Protein AF-A0A954FAY4-F1 (afdb_monomer)

Secondary structure (DSSP, 8-state):
-HHHHHHHHHHHHHHHH---HHHHHHHHHHHHHHHHHHHHHHHHHTT---HHHHHHHHHHHHHHHHHHHHHHHHH-HHHHHHHHHHHHHHHHHHHHT-

Radius of gyration: 17.06 Å; Cα contacts (8 Å, |Δi|>4): 23; chains: 1; bounding box: 43×30×35 Å

Foldseek 3Di:
DVPPVLVVQLVVCCVPVVDDSVVSNVVSVVVVVVVVVVVCVVCVVVVVDPPVVVVVVVCVVVVCVVVVVVCDVVVDDVVVVVVVVVVVVVVVVVVVVD

Sequence (98 aa):
IQAGIGFILIAIIHNVMNIDLLRTNMHKVFIVAVYTVAAIGIFAWQGQIWWGTGLILMIGMSVGGWIGSNLAVKKGDAFIRTVLYIALVCMSIKLLFM

Solvent-accessible surface area (backbone atoms only — not comparable to full-atom values): 5540 Å² total; per-residue (Å²): 125,74,78,57,57,60,54,53,49,39,53,51,46,32,70,75,65,75,46,57,70,68,61,33,48,53,51,48,52,51,55,51,52,55,51,48,55,53,46,52,56,54,37,51,74,70,66,75,59,58,62,72,63,52,50,54,51,51,49,52,52,50,51,52,51,49,54,52,51,52,49,41,65,73,62,33,68,70,50,48,53,53,52,50,52,54,51,50,52,53,50,52,53,51,60,76,78,102

pLDDT: mean 81.13, std 9.54, range [41.59, 94.5]

Structure (mmCIF, N/CA/C/O backbone):
data_AF-A0A954FAY4-F1
#
_entry.id   AF-A0A954FAY4-F1
#
loop_
_atom_site.group_PDB
_atom_site.id
_atom_site.type_symbol
_atom_site.label_atom_id
_atom_site.label_alt_id
_atom_site.label_comp_id
_atom_site.label_asym_id
_atom_site.label_entity_id
_atom_site.label_seq_id
_atom_site.pdbx_PDB_ins_code
_atom_site.Cartn_x
_atom_site.Cartn_y
_atom_site.Cartn_z
_atom_site.occupancy
_atom_site.B_iso_or_equiv
_atom_site.auth_seq_id
_atom_site.auth_comp_id
_atom_site.auth_asym_id
_atom_site.auth_atom_id
_atom_site.pdbx_PDB_model_num
ATOM 1 N N . ILE A 1 1 ? 0.147 -12.825 10.644 1.00 41.59 1 ILE A N 1
ATOM 2 C CA . ILE A 1 1 ? -0.622 -13.833 9.861 1.00 41.59 1 ILE A CA 1
ATOM 3 C C . ILE A 1 1 ? -0.846 -13.422 8.386 1.00 41.59 1 ILE A C 1
ATOM 5 O O . ILE A 1 1 ? -0.997 -14.292 7.542 1.00 41.59 1 ILE A O 1
ATOM 9 N N . GLN A 1 2 ? -0.745 -12.136 8.010 1.00 49.06 2 GLN A N 1
ATOM 10 C CA . GLN A 1 2 ? -0.931 -11.656 6.622 1.00 49.06 2 GLN A CA 1
ATOM 11 C C . GLN A 1 2 ? 0.163 -12.082 5.609 1.00 49.06 2 GLN A C 1
ATOM 13 O O . GLN A 1 2 ? -0.100 -12.135 4.409 1.00 49.06 2 GLN A O 1
ATOM 18 N N . ALA A 1 3 ? 1.375 -12.423 6.068 1.00 56.81 3 ALA A N 1
ATOM 19 C CA . ALA A 1 3 ? 2.513 -12.721 5.190 1.00 56.81 3 ALA A CA 1
ATOM 20 C C . ALA A 1 3 ? 2.373 -14.027 4.375 1.00 56.81 3 ALA A C 1
ATOM 22 O O . ALA A 1 3 ? 2.925 -14.097 3.286 1.00 56.81 3 ALA A O 1
ATOM 23 N N . GLY A 1 4 ? 1.614 -15.030 4.839 1.00 60.94 4 GLY A N 1
ATOM 24 C CA . GLY A 1 4 ? 1.472 -16.323 4.141 1.00 60.94 4 GLY A CA 1
ATOM 25 C C . GLY A 1 4 ? 0.374 -16.352 3.071 1.00 60.94 4 GLY A C 1
ATOM 26 O O . GLY A 1 4 ? 0.570 -16.894 1.985 1.00 60.94 4 GLY A O 1
ATOM 27 N N . ILE A 1 5 ? -0.760 -15.697 3.340 1.00 73.62 5 ILE A N 1
ATOM 28 C CA . ILE A 1 5 ? -1.943 -15.706 2.458 1.00 73.62 5 ILE A CA 1
ATOM 29 C C . ILE A 1 5 ? -1.594 -15.133 1.084 1.00 73.62 5 ILE A C 1
ATOM 31 O O . ILE A 1 5 ? -2.043 -15.635 0.059 1.00 73.62 5 ILE A O 1
ATOM 35 N N . GLY A 1 6 ? -0.741 -14.107 1.054 1.00 69.94 6 GLY A N 1
ATOM 36 C CA . GLY A 1 6 ? -0.357 -13.458 -0.187 1.00 69.94 6 GLY A CA 1
ATOM 37 C C . GLY A 1 6 ? 0.441 -14.345 -1.142 1.00 69.94 6 GLY A C 1
ATOM 38 O O . GLY A 1 6 ? 0.241 -14.230 -2.347 1.00 69.94 6 GLY A O 1
ATOM 39 N N . PHE A 1 7 ? 1.315 -15.214 -0.629 1.00 70.69 7 PHE A N 1
ATOM 40 C CA . PHE A 1 7 ? 2.070 -16.165 -1.452 1.00 70.69 7 PHE A CA 1
ATOM 41 C C . PHE A 1 7 ? 1.198 -17.334 -1.901 1.00 70.69 7 PHE A C 1
ATOM 43 O O . PHE A 1 7 ? 1.290 -17.741 -3.054 1.00 70.69 7 PHE A O 1
ATOM 50 N N . ILE A 1 8 ? 0.301 -17.812 -1.033 1.00 76.62 8 ILE A N 1
ATOM 51 C CA . ILE A 1 8 ? -0.669 -18.861 -1.375 1.00 76.62 8 ILE A CA 1
ATOM 52 C C . ILE A 1 8 ? -1.590 -18.384 -2.503 1.00 76.62 8 ILE A C 1
ATOM 54 O O . ILE A 1 8 ? -1.781 -19.102 -3.480 1.00 76.62 8 ILE A O 1
ATOM 58 N N . LEU A 1 9 ? -2.099 -17.149 -2.422 1.00 74.00 9 LEU A N 1
ATOM 59 C CA . LEU A 1 9 ? -2.935 -16.579 -3.480 1.00 74.00 9 LEU A CA 1
ATOM 60 C C . LEU A 1 9 ? -2.189 -16.507 -4.815 1.00 74.00 9 LEU A C 1
ATOM 62 O O . LEU A 1 9 ? -2.754 -16.850 -5.847 1.00 74.00 9 LEU A O 1
ATOM 66 N N . ILE A 1 10 ? -0.923 -16.075 -4.794 1.00 75.38 10 ILE A N 1
ATOM 67 C CA . ILE A 1 10 ? -0.086 -16.010 -5.997 1.00 75.38 10 ILE A CA 1
ATOM 68 C C . ILE A 1 10 ? 0.135 -17.414 -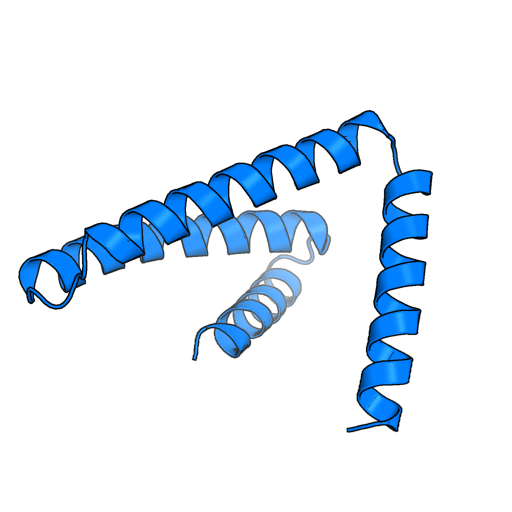6.564 1.00 75.38 10 ILE A C 1
ATOM 70 O O . ILE A 1 10 ? -0.031 -17.599 -7.763 1.00 75.38 10 ILE A O 1
ATOM 74 N N . ALA A 1 11 ? 0.458 -18.399 -5.721 1.00 71.44 11 ALA A N 1
ATOM 75 C CA . ALA A 1 11 ? 0.672 -19.777 -6.149 1.00 71.44 11 ALA A CA 1
ATOM 76 C C . ALA A 1 11 ? -0.582 -20.365 -6.811 1.00 71.44 11 ALA A C 1
ATOM 78 O O . ALA A 1 11 ? -0.482 -20.951 -7.883 1.00 71.44 11 ALA A O 1
ATOM 79 N N . ILE A 1 12 ? -1.764 -20.150 -6.227 1.00 74.94 12 ILE A N 1
ATOM 80 C CA . ILE A 1 12 ? -3.033 -20.644 -6.776 1.00 74.94 12 ILE A CA 1
ATOM 81 C C . ILE A 1 12 ? -3.376 -19.929 -8.088 1.00 74.94 12 ILE A C 1
ATOM 83 O O . ILE A 1 12 ? -3.638 -20.581 -9.091 1.00 74.94 12 ILE A O 1
ATOM 87 N N . ILE A 1 13 ? -3.346 -18.594 -8.110 1.00 71.88 13 ILE A N 1
ATOM 88 C CA . ILE A 1 13 ? -3.718 -17.796 -9.289 1.00 71.88 13 ILE A CA 1
ATOM 89 C C . ILE A 1 13 ? -2.760 -18.058 -10.459 1.00 71.88 13 ILE A C 1
ATOM 91 O O . ILE A 1 13 ? -3.212 -18.230 -11.589 1.00 71.88 13 ILE A O 1
ATOM 95 N N . HIS A 1 14 ? -1.454 -18.135 -10.193 1.00 69.56 14 HIS A N 1
ATOM 96 C CA . HIS A 1 14 ? -0.454 -18.417 -11.220 1.00 69.56 14 HIS A CA 1
ATOM 97 C C . HIS A 1 14 ? -0.600 -19.836 -11.783 1.00 69.56 14 HIS A C 1
ATOM 99 O O . HIS A 1 14 ? -0.544 -20.017 -12.997 1.00 69.56 14 HIS A O 1
ATOM 105 N N . ASN A 1 15 ? -0.845 -20.831 -10.924 1.00 67.31 15 ASN A N 1
ATOM 106 C CA . ASN A 1 15 ? -0.990 -22.221 -11.352 1.00 67.31 15 ASN A CA 1
ATOM 107 C C . ASN A 1 15 ? -2.306 -22.460 -12.119 1.00 67.31 15 ASN A C 1
ATOM 109 O O . ASN A 1 15 ? -2.310 -23.167 -13.119 1.00 67.31 15 ASN A O 1
ATOM 113 N N . VAL A 1 16 ? -3.403 -21.812 -11.706 1.00 64.38 16 VAL A N 1
ATOM 114 C CA . VAL A 1 16 ? -4.732 -21.985 -12.319 1.00 64.38 16 VAL A CA 1
ATOM 115 C C . VAL A 1 16 ? -4.890 -21.200 -13.623 1.00 64.38 16 VAL A C 1
ATOM 117 O O . VAL A 1 16 ? -5.481 -21.712 -14.567 1.00 64.38 16 VAL A O 1
ATOM 120 N N . MET A 1 17 ? -4.389 -19.962 -13.699 1.00 63.22 17 MET A N 1
ATOM 121 C CA . MET A 1 17 ? -4.628 -19.093 -14.861 1.00 63.22 17 MET A CA 1
ATOM 122 C C . MET A 1 17 ? -3.432 -18.960 -15.816 1.00 63.22 17 MET A C 1
ATOM 124 O O . MET A 1 17 ? -3.582 -18.310 -16.846 1.00 63.22 17 MET A O 1
ATOM 128 N N . ASN A 1 18 ? -2.267 -19.549 -15.504 1.00 66.81 18 ASN A N 1
ATOM 129 C CA . ASN A 1 18 ? -1.048 -19.517 -16.338 1.00 66.81 18 ASN A CA 1
ATOM 130 C C . ASN A 1 18 ? -0.668 -18.103 -16.841 1.00 66.81 18 ASN A C 1
ATOM 132 O O . ASN A 1 18 ? -0.106 -17.912 -17.915 1.00 66.81 18 ASN A O 1
ATOM 136 N N . ILE A 1 19 ? -1.032 -17.086 -16.062 1.00 69.12 19 ILE A N 1
ATOM 137 C CA . ILE A 1 19 ? -0.820 -15.670 -16.362 1.00 69.12 19 ILE A CA 1
ATOM 138 C C . ILE A 1 19 ? 0.454 -15.184 -15.684 1.00 69.12 19 ILE A C 1
ATOM 140 O O . ILE A 1 19 ? 0.807 -15.630 -14.584 1.00 69.12 19 ILE A O 1
ATOM 144 N N . ASP A 1 20 ? 1.101 -14.211 -16.328 1.00 73.38 20 ASP A N 1
ATOM 145 C CA . ASP A 1 20 ? 2.299 -13.551 -15.817 1.00 73.38 20 ASP A CA 1
ATOM 146 C C . ASP A 1 20 ? 2.157 -13.146 -14.344 1.00 73.38 20 ASP A C 1
ATOM 148 O O . ASP A 1 20 ? 1.095 -12.697 -13.886 1.00 73.38 20 ASP A O 1
ATOM 152 N N . LEU A 1 21 ? 3.267 -13.242 -13.604 1.00 67.56 21 LEU A N 1
ATOM 153 C CA . LEU A 1 21 ? 3.347 -12.874 -12.184 1.00 67.56 21 LEU A CA 1
ATOM 154 C C . LEU A 1 21 ? 2.812 -11.460 -11.921 1.00 67.56 21 LEU A C 1
ATOM 156 O O . LEU A 1 21 ? 2.228 -11.207 -10.868 1.00 67.56 21 LEU A O 1
ATOM 160 N N . LEU A 1 22 ? 2.967 -10.552 -12.888 1.00 67.69 22 LEU A N 1
ATOM 161 C CA . LEU A 1 22 ? 2.465 -9.186 -12.797 1.00 67.69 22 LEU A CA 1
ATOM 162 C C . LEU A 1 22 ? 0.929 -9.144 -12.718 1.00 67.69 22 LEU A C 1
ATOM 164 O O . LEU A 1 22 ? 0.378 -8.536 -11.800 1.00 67.69 22 LEU A O 1
ATOM 168 N N . ARG A 1 23 ? 0.233 -9.844 -13.628 1.00 73.19 23 ARG A N 1
ATOM 169 C CA . ARG A 1 23 ? -1.241 -9.927 -13.650 1.00 73.19 23 ARG A CA 1
ATOM 170 C C . ARG A 1 23 ? -1.774 -10.639 -12.411 1.00 73.19 23 ARG A C 1
ATOM 172 O O . ARG A 1 23 ? -2.731 -10.173 -11.794 1.00 73.19 23 ARG A O 1
ATOM 179 N N . THR A 1 24 ? -1.098 -11.708 -11.998 1.00 78.31 24 THR A N 1
ATOM 180 C CA . THR A 1 24 ? -1.405 -12.436 -10.762 1.00 78.31 24 THR A CA 1
ATOM 181 C C . THR A 1 24 ? -1.306 -11.531 -9.530 1.00 78.31 24 THR A C 1
ATOM 183 O O . THR A 1 24 ? -2.214 -11.500 -8.696 1.00 78.31 24 THR A O 1
ATOM 186 N N . ASN A 1 25 ? -0.233 -10.743 -9.426 1.00 79.62 25 ASN A N 1
ATOM 187 C CA . ASN A 1 25 ? -0.037 -9.819 -8.313 1.00 79.62 25 ASN A CA 1
ATOM 188 C C . ASN A 1 25 ? -1.106 -8.714 -8.290 1.00 79.62 25 ASN A C 1
ATOM 190 O O . ASN A 1 25 ? -1.620 -8.386 -7.221 1.00 79.62 25 ASN A O 1
ATOM 194 N N . MET A 1 26 ? -1.509 -8.192 -9.454 1.00 79.00 26 MET A N 1
ATOM 195 C CA . MET A 1 26 ? -2.614 -7.230 -9.544 1.00 79.00 26 MET A CA 1
ATOM 196 C C . MET A 1 26 ? -3.925 -7.809 -8.994 1.00 79.00 26 MET A C 1
ATOM 198 O O . MET A 1 26 ? -4.592 -7.161 -8.188 1.00 79.00 26 MET A O 1
ATOM 202 N N . HIS A 1 27 ? -4.286 -9.037 -9.383 1.00 80.19 27 HIS A N 1
ATOM 203 C CA . HIS A 1 27 ? -5.509 -9.694 -8.900 1.00 80.19 27 HIS A CA 1
ATOM 204 C C . HIS A 1 27 ? -5.448 -9.985 -7.402 1.00 80.19 27 HIS A C 1
ATOM 206 O O . HIS A 1 27 ? -6.416 -9.749 -6.681 1.00 80.19 27 HIS A O 1
ATOM 212 N N . LYS A 1 28 ? -4.288 -10.420 -6.905 1.00 82.31 28 LYS A N 1
ATOM 213 C CA . LYS A 1 28 ? -4.060 -10.591 -5.471 1.00 82.31 28 LYS A CA 1
ATOM 214 C C . LYS A 1 28 ? -4.294 -9.288 -4.708 1.00 82.31 28 LYS A C 1
ATOM 216 O O . LYS A 1 28 ? -5.027 -9.302 -3.726 1.00 82.31 28 LYS A O 1
ATOM 221 N N . VAL A 1 29 ? -3.697 -8.174 -5.135 1.00 82.31 29 VAL A N 1
ATOM 222 C CA . VAL A 1 29 ? -3.887 -6.871 -4.470 1.00 82.31 29 VAL A CA 1
ATOM 223 C C . VAL A 1 29 ? -5.361 -6.458 -4.477 1.00 82.31 29 VAL A C 1
ATOM 225 O O . VAL A 1 29 ? -5.852 -5.977 -3.459 1.00 82.31 29 VAL A O 1
ATOM 228 N N . PHE A 1 30 ? -6.083 -6.712 -5.570 1.00 85.00 30 PHE A N 1
ATOM 229 C CA . PHE A 1 30 ? -7.518 -6.443 -5.653 1.00 85.00 30 PHE A CA 1
ATOM 230 C C . PHE A 1 30 ? -8.329 -7.262 -4.637 1.00 85.00 30 PHE A C 1
ATOM 232 O O . PHE A 1 30 ? -9.097 -6.698 -3.861 1.00 85.00 30 PHE A O 1
ATOM 239 N N . ILE A 1 31 ? -8.104 -8.578 -4.571 1.00 85.56 31 ILE A N 1
ATOM 240 C CA . ILE A 1 31 ? -8.763 -9.462 -3.595 1.00 85.56 31 ILE A CA 1
ATOM 241 C C . ILE A 1 31 ? -8.439 -9.018 -2.163 1.00 85.56 31 ILE A C 1
ATOM 243 O O . ILE A 1 31 ? -9.323 -8.972 -1.306 1.00 85.56 31 ILE A O 1
ATOM 247 N N . VAL A 1 32 ? -7.179 -8.645 -1.914 1.00 85.75 32 VAL A N 1
ATOM 248 C CA . VAL A 1 32 ? -6.733 -8.135 -0.614 1.00 85.75 32 VAL A CA 1
ATOM 249 C C . VAL A 1 32 ? -7.473 -6.854 -0.234 1.00 85.75 32 VAL A C 1
ATOM 251 O O . VAL A 1 32 ? -7.942 -6.737 0.896 1.00 85.75 32 VAL A O 1
ATOM 254 N N . ALA A 1 33 ? -7.631 -5.917 -1.168 1.00 86.00 33 ALA A N 1
ATOM 255 C CA . ALA A 1 33 ? -8.354 -4.674 -0.926 1.00 86.00 33 ALA A CA 1
ATOM 256 C C . ALA A 1 33 ? -9.822 -4.931 -0.555 1.00 86.00 33 ALA A C 1
ATOM 258 O O . ALA A 1 33 ? -10.301 -4.395 0.444 1.00 86.00 33 ALA A O 1
ATOM 259 N N . VAL A 1 34 ? -10.509 -5.806 -1.297 1.00 87.94 34 VAL A N 1
ATOM 260 C CA . VAL A 1 34 ? -11.922 -6.134 -1.051 1.00 87.94 34 VAL A CA 1
ATOM 261 C C . VAL A 1 34 ? -12.120 -6.747 0.335 1.00 87.94 34 VAL A C 1
ATOM 263 O O . VAL A 1 34 ? -12.960 -6.266 1.099 1.00 87.94 34 VAL A O 1
ATOM 266 N N . TYR A 1 35 ? -11.333 -7.764 0.709 1.00 84.88 35 TYR A N 1
ATOM 267 C CA . TYR A 1 35 ? -11.503 -8.365 2.036 1.00 84.88 35 TYR A CA 1
ATOM 268 C C . TYR A 1 35 ? -11.088 -7.398 3.153 1.00 84.88 35 TYR A C 1
ATOM 270 O O . TYR A 1 35 ? -11.660 -7.456 4.237 1.00 84.88 35 TYR A O 1
ATOM 278 N N . THR A 1 36 ? -10.124 -6.500 2.916 1.00 85.44 36 THR A N 1
ATOM 279 C CA . THR A 1 36 ? -9.699 -5.514 3.923 1.00 85.44 36 THR A CA 1
ATOM 280 C C . THR A 1 36 ? -10.828 -4.532 4.240 1.00 85.44 36 THR A C 1
ATOM 282 O O . THR A 1 36 ? -11.043 -4.224 5.409 1.00 85.44 36 THR A O 1
ATOM 285 N N . VAL A 1 37 ? -11.607 -4.100 3.241 1.00 86.88 37 VAL A N 1
ATOM 286 C CA . VAL A 1 37 ? -12.806 -3.267 3.463 1.00 86.88 37 VAL A CA 1
ATOM 287 C C . VAL A 1 37 ? -13.835 -4.009 4.318 1.00 86.88 37 VAL A C 1
ATOM 289 O O . VAL A 1 37 ? -14.334 -3.459 5.300 1.00 86.88 37 VAL A O 1
ATOM 292 N N . ALA A 1 38 ? -14.104 -5.279 4.001 1.00 86.62 38 ALA A N 1
ATOM 293 C CA . ALA A 1 38 ? -15.002 -6.110 4.801 1.00 86.62 38 ALA A CA 1
ATOM 294 C C . ALA A 1 38 ? -14.484 -6.301 6.240 1.00 86.62 38 ALA A C 1
ATOM 296 O O . ALA A 1 38 ? -15.249 -6.188 7.197 1.00 86.62 38 ALA A O 1
ATOM 297 N N . ALA A 1 39 ? -13.177 -6.524 6.407 1.00 86.19 39 ALA A N 1
ATOM 298 C CA . ALA A 1 39 ? -12.540 -6.669 7.710 1.00 86.19 39 ALA A CA 1
ATOM 299 C C . ALA A 1 39 ? -12.686 -5.397 8.554 1.00 86.19 39 ALA A C 1
ATOM 301 O O . ALA A 1 39 ? -13.082 -5.491 9.712 1.00 86.19 39 ALA A O 1
ATOM 302 N N . ILE A 1 40 ? -12.436 -4.212 7.984 1.00 85.38 40 ILE A N 1
ATOM 303 C CA . ILE A 1 40 ? -12.626 -2.935 8.688 1.00 85.38 40 ILE A CA 1
ATOM 304 C C . ILE A 1 40 ? -14.077 -2.799 9.172 1.00 85.38 40 ILE A C 1
ATOM 306 O O . ILE A 1 40 ? -14.288 -2.417 10.318 1.00 85.38 40 ILE A O 1
ATOM 310 N N . GLY A 1 41 ? -15.071 -3.176 8.361 1.00 85.62 41 GLY A N 1
ATOM 311 C CA . GLY A 1 41 ? -16.479 -3.159 8.778 1.00 85.62 41 GLY A CA 1
ATOM 312 C C . GLY A 1 41 ? -16.772 -4.071 9.978 1.00 85.62 41 GLY A C 1
ATOM 313 O O . GLY A 1 41 ? -17.430 -3.656 10.931 1.00 85.62 41 GLY A O 1
ATOM 314 N N . ILE A 1 42 ? -16.231 -5.292 9.973 1.00 85.75 42 ILE A N 1
ATOM 315 C CA . ILE A 1 42 ? -16.420 -6.266 11.063 1.00 85.75 42 ILE A CA 1
ATOM 316 C C . ILE A 1 42 ? -15.694 -5.819 12.340 1.00 85.75 42 ILE A C 1
ATOM 318 O O . ILE A 1 42 ? -16.268 -5.846 13.430 1.00 85.75 42 ILE A O 1
ATOM 322 N N . PHE A 1 43 ? -14.440 -5.380 12.224 1.00 83.50 43 PHE A N 1
ATOM 323 C CA . PHE A 1 43 ? -13.659 -4.910 13.370 1.00 83.50 43 PHE A CA 1
ATOM 324 C C . PHE A 1 43 ? -14.220 -3.606 13.953 1.00 83.50 43 PHE A C 1
ATOM 326 O O . PHE A 1 43 ? -14.135 -3.405 15.167 1.00 83.50 43 PHE A O 1
ATOM 333 N N . ALA A 1 44 ? -14.831 -2.750 13.122 1.00 84.88 44 ALA A N 1
ATOM 334 C CA . ALA A 1 44 ? -15.526 -1.546 13.571 1.00 84.88 44 ALA A CA 1
ATOM 335 C C . ALA A 1 44 ? -16.726 -1.912 14.447 1.00 84.88 44 ALA A C 1
ATOM 337 O O . ALA A 1 44 ? -16.898 -1.324 15.512 1.00 84.88 44 ALA A O 1
ATOM 338 N N . TRP A 1 45 ? -17.500 -2.928 14.044 1.00 84.75 45 TRP A N 1
ATOM 339 C CA . TRP A 1 45 ? -18.625 -3.438 14.831 1.00 84.75 45 TRP A CA 1
ATOM 340 C C . TRP A 1 45 ? -18.175 -4.005 16.184 1.00 84.75 45 TRP A C 1
ATOM 342 O O . TRP A 1 45 ? -18.827 -3.775 17.198 1.00 84.75 45 TRP A O 1
ATOM 352 N N . GLN A 1 46 ? -17.043 -4.712 16.234 1.00 83.31 46 GLN A N 1
ATOM 353 C CA . GLN A 1 46 ? -16.505 -5.262 17.488 1.00 83.31 46 GLN A CA 1
ATOM 354 C C . GLN A 1 46 ? -15.849 -4.217 18.411 1.00 83.31 46 GLN A C 1
ATOM 356 O O . GLN A 1 46 ? -15.412 -4.571 19.505 1.00 83.31 46 GLN A O 1
ATOM 361 N N . GLY A 1 47 ? -15.730 -2.949 17.997 1.00 78.88 47 GLY A N 1
ATOM 362 C CA . GLY A 1 47 ? -15.090 -1.899 18.800 1.00 78.88 47 GLY A CA 1
ATOM 363 C C . GLY A 1 47 ? -13.580 -2.091 19.009 1.00 78.88 47 GLY A C 1
ATOM 364 O O . GLY A 1 47 ? -12.982 -1.436 19.856 1.00 78.88 47 GLY A O 1
ATOM 365 N N . GLN A 1 48 ? -12.942 -2.978 18.240 1.00 75.75 48 GLN A N 1
ATOM 366 C CA . GLN A 1 48 ? -11.512 -3.308 18.342 1.00 75.75 48 GLN A CA 1
ATOM 367 C C . GLN A 1 48 ? -10.624 -2.362 17.503 1.00 75.75 48 GLN A C 1
ATOM 369 O O . GLN A 1 48 ? -9.407 -2.540 17.438 1.00 75.75 48 GLN A O 1
ATOM 374 N N . ILE A 1 49 ? -11.212 -1.360 16.835 1.00 79.69 49 ILE A N 1
ATOM 375 C CA . ILE A 1 49 ? -10.483 -0.422 15.972 1.00 79.69 49 ILE A CA 1
ATOM 376 C C . ILE A 1 49 ? -10.031 0.802 16.761 1.00 79.69 49 ILE A C 1
ATOM 378 O O . ILE A 1 49 ? -10.825 1.648 17.169 1.00 79.69 49 ILE A O 1
ATOM 382 N N . TRP A 1 50 ? -8.714 0.947 16.867 1.00 83.62 50 TRP A N 1
ATOM 383 C CA . TRP A 1 50 ? -8.078 2.192 17.275 1.00 83.62 50 TRP A CA 1
ATOM 384 C C . TRP A 1 50 ? -8.032 3.144 16.077 1.00 83.62 50 TRP A C 1
ATOM 386 O O . TRP A 1 50 ? -7.079 3.154 15.300 1.00 83.62 50 TRP A O 1
ATOM 396 N N . TRP A 1 51 ?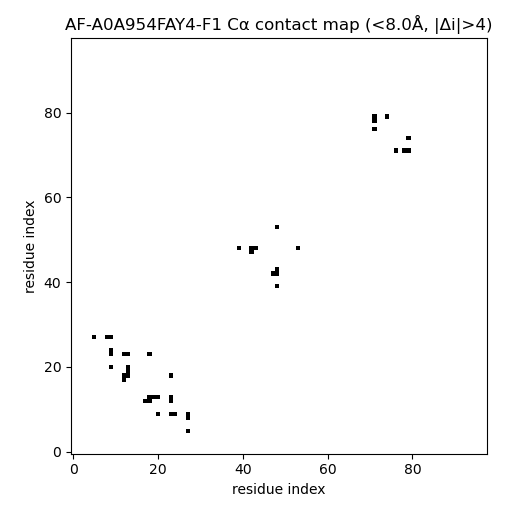 -9.092 3.933 15.902 1.00 80.50 51 TRP A N 1
ATOM 397 C CA . TRP A 1 51 ? -9.294 4.781 14.721 1.00 80.50 51 TRP A CA 1
ATOM 398 C C . TRP A 1 51 ? -8.143 5.756 14.449 1.00 80.50 51 TRP A C 1
ATOM 400 O O . TRP A 1 51 ? -7.780 5.957 13.292 1.00 80.50 51 TRP A O 1
ATOM 410 N N . GLY A 1 52 ? -7.526 6.312 15.498 1.00 85.12 52 GLY A N 1
ATOM 411 C CA . GLY A 1 52 ? -6.388 7.225 15.358 1.00 85.12 52 GLY A CA 1
ATOM 412 C C . GLY A 1 52 ? -5.172 6.559 14.711 1.00 85.12 52 GLY A C 1
ATOM 413 O O . GLY A 1 52 ? -4.662 7.038 13.700 1.00 85.12 52 GLY A O 1
ATOM 414 N N . THR A 1 53 ? -4.732 5.416 15.243 1.00 83.69 53 THR A N 1
ATOM 415 C CA . THR A 1 53 ? -3.585 4.678 14.690 1.00 83.69 53 THR A CA 1
ATOM 416 C C . THR A 1 53 ? -3.923 4.032 13.348 1.00 83.69 53 THR A C 1
ATOM 418 O O . THR A 1 53 ? -3.084 4.033 12.448 1.00 83.69 53 THR A O 1
ATOM 421 N N . GLY A 1 54 ? -5.160 3.557 13.173 1.00 84.62 54 GLY A N 1
ATOM 422 C CA . GLY A 1 54 ? -5.655 2.998 11.915 1.00 84.62 54 GLY A CA 1
ATOM 423 C C . GLY A 1 54 ? -5.630 4.002 10.761 1.00 84.62 54 GLY A C 1
ATOM 424 O O . GLY A 1 54 ? -5.139 3.674 9.682 1.00 84.62 54 GLY A O 1
ATOM 425 N N . LEU A 1 55 ? -6.081 5.241 10.990 1.00 85.50 55 LEU A N 1
ATOM 426 C CA . LEU A 1 55 ? -6.040 6.301 9.978 1.00 85.50 55 LEU A CA 1
ATOM 427 C C . LEU A 1 55 ? -4.608 6.691 9.611 1.00 85.50 55 LEU A C 1
ATOM 429 O O . LEU A 1 55 ? -4.291 6.788 8.427 1.00 85.50 55 LEU A O 1
ATOM 433 N N . ILE A 1 56 ? -3.731 6.871 10.602 1.00 89.94 56 ILE A N 1
ATOM 434 C CA . ILE A 1 56 ? -2.323 7.220 10.362 1.00 89.94 56 ILE A CA 1
ATOM 435 C C . ILE A 1 56 ? -1.635 6.125 9.540 1.00 89.94 56 ILE A C 1
ATOM 437 O O . ILE A 1 56 ? -0.934 6.424 8.572 1.00 89.94 56 ILE A O 1
ATOM 441 N N . LEU A 1 57 ? -1.874 4.857 9.881 1.00 87.69 57 LEU A N 1
ATOM 442 C CA . LEU A 1 57 ? -1.317 3.719 9.156 1.00 87.69 57 LEU A CA 1
ATOM 443 C C . LEU A 1 57 ? -1.856 3.647 7.722 1.00 87.69 57 LEU A C 1
ATOM 445 O O . LEU A 1 57 ? -1.077 3.483 6.785 1.00 87.69 57 LEU A O 1
ATOM 449 N N . MET A 1 58 ? -3.169 3.818 7.541 1.00 86.00 58 MET A N 1
ATOM 450 C CA . MET A 1 58 ? -3.814 3.819 6.227 1.00 86.00 58 MET A CA 1
ATOM 451 C C . MET A 1 58 ? -3.262 4.932 5.333 1.00 86.00 58 MET A C 1
ATOM 453 O O . MET A 1 58 ? -2.936 4.678 4.172 1.00 86.00 58 MET A O 1
ATOM 457 N N . ILE A 1 59 ? -3.117 6.147 5.867 1.00 90.00 59 ILE A N 1
ATOM 458 C CA . ILE A 1 59 ? -2.553 7.288 5.140 1.00 90.00 59 ILE A CA 1
ATOM 459 C C . ILE A 1 59 ? -1.091 7.007 4.789 1.00 90.00 59 ILE A C 1
ATOM 461 O O . ILE A 1 59 ? -0.718 7.126 3.624 1.00 90.00 59 ILE A O 1
ATOM 465 N N . GLY A 1 60 ? -0.275 6.568 5.750 1.00 90.25 60 GLY A N 1
ATOM 466 C CA . GLY A 1 60 ? 1.135 6.251 5.515 1.00 90.25 60 GLY A CA 1
ATOM 467 C C . GLY A 1 60 ? 1.332 5.171 4.446 1.00 90.25 60 GLY A C 1
ATOM 468 O O . GLY A 1 60 ? 2.135 5.344 3.529 1.00 90.25 60 GLY A O 1
ATOM 469 N N . MET A 1 61 ? 0.552 4.088 4.510 1.00 87.94 61 MET A N 1
ATOM 470 C CA . MET A 1 61 ? 0.582 3.012 3.515 1.00 87.94 61 MET A CA 1
ATOM 471 C C . MET A 1 61 ? 0.120 3.487 2.133 1.00 87.94 61 MET A C 1
ATOM 473 O O . MET A 1 61 ? 0.768 3.176 1.133 1.00 87.94 61 MET A O 1
ATOM 477 N N . SER A 1 62 ? -0.963 4.265 2.067 1.00 87.94 62 SER A N 1
ATOM 478 C CA . SER A 1 62 ? -1.518 4.762 0.800 1.00 87.94 62 SER A CA 1
ATOM 479 C C . SER A 1 62 ? -0.575 5.754 0.121 1.00 87.94 62 SER A C 1
ATOM 481 O O . SER A 1 62 ? -0.294 5.627 -1.070 1.00 87.94 62 SER A O 1
ATOM 483 N N . VAL A 1 63 ? -0.028 6.706 0.883 1.00 92.06 63 VAL A N 1
ATOM 484 C CA . VAL A 1 63 ? 0.926 7.706 0.384 1.00 92.06 63 VAL A CA 1
ATOM 485 C C . VAL A 1 63 ? 2.224 7.036 -0.060 1.00 92.06 63 VAL A C 1
ATOM 487 O O . VAL A 1 63 ? 2.696 7.298 -1.165 1.00 92.06 63 VAL A O 1
ATOM 490 N N . GLY A 1 64 ? 2.778 6.126 0.748 1.00 87.75 64 GLY A N 1
ATOM 491 C CA . GLY A 1 64 ? 3.989 5.385 0.391 1.00 87.75 64 GLY A CA 1
ATOM 492 C C . GLY A 1 64 ? 3.809 4.539 -0.872 1.00 87.75 64 GLY A C 1
ATOM 493 O O . GLY A 1 64 ? 4.664 4.561 -1.759 1.00 87.75 64 GLY A O 1
ATOM 494 N N . GLY A 1 65 ? 2.671 3.850 -0.998 1.00 86.38 65 GLY A N 1
ATOM 495 C CA . GLY A 1 65 ? 2.331 3.067 -2.186 1.00 86.38 65 GLY A CA 1
ATOM 496 C C . GLY A 1 65 ? 2.151 3.928 -3.438 1.00 86.38 65 GLY A C 1
ATOM 497 O O . GLY A 1 65 ? 2.659 3.583 -4.507 1.00 86.38 65 GLY A O 1
ATOM 498 N N . TRP A 1 66 ? 1.482 5.076 -3.317 1.00 87.06 66 TRP A N 1
ATOM 499 C CA . TRP A 1 66 ? 1.268 5.995 -4.436 1.00 87.06 66 TRP A CA 1
ATOM 500 C C . TRP A 1 66 ? 2.567 6.655 -4.907 1.00 87.06 66 TRP A C 1
ATOM 502 O O . TRP A 1 66 ? 2.869 6.638 -6.100 1.00 87.06 66 TRP A O 1
ATOM 512 N N . ILE A 1 67 ? 3.383 7.174 -3.984 1.00 88.12 67 ILE A N 1
ATOM 513 C CA . ILE A 1 67 ? 4.681 7.768 -4.326 1.00 88.12 67 ILE A CA 1
ATOM 514 C C . ILE A 1 67 ? 5.603 6.705 -4.927 1.00 88.12 67 ILE A C 1
ATOM 516 O O . ILE A 1 67 ? 6.203 6.947 -5.972 1.00 88.12 67 ILE A O 1
ATOM 520 N N . GLY A 1 68 ? 5.692 5.523 -4.309 1.00 84.50 68 GLY A N 1
ATOM 521 C CA . GLY A 1 68 ? 6.545 4.434 -4.782 1.00 84.50 68 GLY A CA 1
ATOM 522 C C . GLY A 1 68 ? 6.163 3.945 -6.179 1.00 84.50 68 GLY A C 1
ATOM 523 O O . GLY A 1 68 ? 7.029 3.835 -7.046 1.00 84.50 68 GLY A O 1
ATOM 524 N N . SER A 1 69 ? 4.870 3.716 -6.430 1.00 82.62 69 SER A N 1
ATOM 525 C CA . SER A 1 69 ? 4.377 3.291 -7.748 1.00 82.62 69 SER A CA 1
ATOM 526 C C . SER A 1 69 ? 4.559 4.371 -8.815 1.00 82.62 69 SER A C 1
ATOM 528 O O . SER A 1 69 ? 5.073 4.083 -9.894 1.00 82.62 69 SER A O 1
ATOM 530 N N . ASN A 1 70 ? 4.227 5.629 -8.514 1.00 85.00 70 ASN A N 1
ATOM 531 C CA . ASN A 1 70 ? 4.398 6.736 -9.453 1.00 85.00 70 ASN A CA 1
ATOM 532 C C . ASN A 1 70 ? 5.879 6.986 -9.780 1.00 85.00 70 ASN A C 1
ATOM 534 O O . ASN A 1 70 ? 6.227 7.241 -10.930 1.00 85.00 70 ASN A O 1
ATOM 538 N N . LEU A 1 71 ? 6.770 6.884 -8.790 1.00 84.31 71 LEU A N 1
ATOM 539 C CA . LEU A 1 71 ? 8.211 7.033 -8.991 1.00 84.31 71 LEU A CA 1
ATOM 540 C C . LEU A 1 71 ? 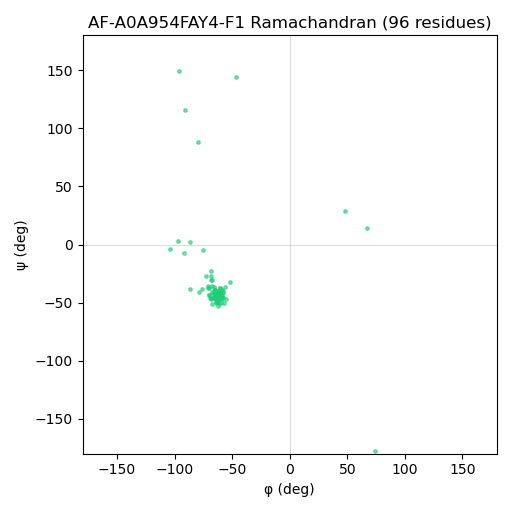8.791 5.884 -9.825 1.00 84.31 71 LEU A C 1
ATOM 542 O O . LEU A 1 71 ? 9.613 6.135 -10.705 1.00 84.31 71 LEU A O 1
ATOM 546 N N . ALA A 1 72 ? 8.338 4.651 -9.579 1.00 80.62 72 ALA A N 1
ATOM 547 C CA . ALA A 1 72 ? 8.723 3.476 -10.353 1.00 80.62 72 ALA A CA 1
ATOM 548 C C . ALA A 1 72 ? 8.318 3.613 -11.829 1.00 80.62 72 ALA A C 1
ATOM 550 O O . ALA A 1 72 ? 9.131 3.363 -12.715 1.00 80.62 72 ALA A O 1
ATOM 551 N N . VAL A 1 73 ? 7.099 4.090 -12.101 1.00 80.12 73 VAL A N 1
ATOM 552 C CA . VAL A 1 73 ? 6.620 4.315 -13.474 1.00 80.12 73 VAL A CA 1
ATOM 553 C C . VAL A 1 73 ? 7.342 5.494 -14.139 1.00 80.12 73 VAL A C 1
ATOM 555 O O . VAL A 1 73 ? 7.754 5.380 -15.289 1.00 80.12 73 VAL A O 1
ATOM 558 N N . LYS A 1 74 ? 7.549 6.615 -13.432 1.00 81.06 74 LYS A N 1
ATOM 559 C CA . LYS A 1 74 ? 8.171 7.826 -14.004 1.00 81.06 74 LYS A CA 1
ATOM 560 C C . LYS A 1 74 ? 9.662 7.686 -14.307 1.00 81.06 74 LYS A C 1
ATOM 562 O O . LYS A 1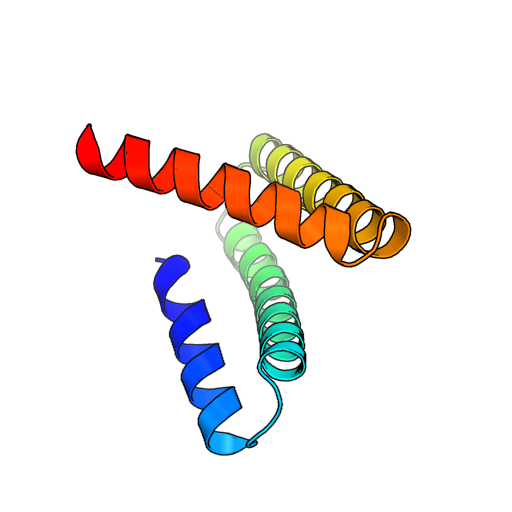 74 ? 10.126 8.271 -15.279 1.00 81.06 74 LYS A O 1
ATOM 567 N N . LYS A 1 75 ? 10.427 6.986 -13.464 1.00 79.81 75 LYS A N 1
ATOM 568 C CA . LYS A 1 75 ? 11.888 6.851 -13.628 1.00 79.81 75 LYS A CA 1
ATOM 569 C C . LYS A 1 75 ? 12.310 5.622 -14.443 1.00 79.81 75 LYS A C 1
ATOM 571 O O . LYS A 1 75 ? 13.488 5.501 -14.773 1.00 79.81 75 LYS A O 1
ATOM 576 N N . GLY A 1 76 ? 11.369 4.742 -14.785 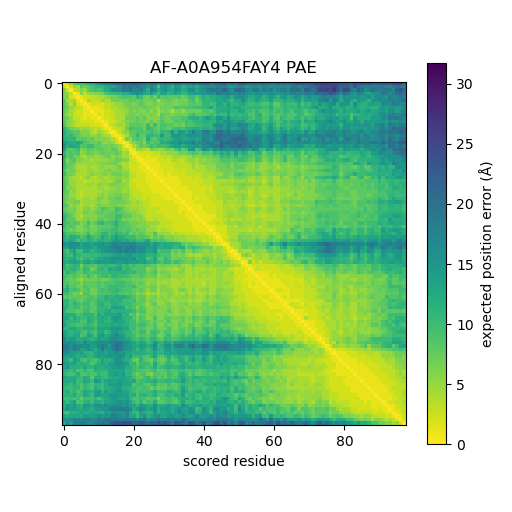1.00 81.62 76 GLY A N 1
ATOM 577 C CA . GLY A 1 76 ? 11.610 3.565 -15.616 1.00 81.62 76 GLY A CA 1
ATOM 578 C C . GLY A 1 76 ? 12.354 2.425 -14.911 1.00 81.62 76 GLY A C 1
ATOM 579 O O . GLY A 1 76 ? 12.693 2.491 -13.726 1.00 81.62 76 GLY A O 1
ATOM 580 N N . ASP A 1 77 ? 12.618 1.361 -15.674 1.00 79.56 77 ASP A N 1
ATOM 581 C CA . ASP A 1 77 ? 13.152 0.080 -15.180 1.00 79.56 77 ASP A CA 1
ATOM 582 C C . ASP A 1 77 ? 14.511 0.210 -14.472 1.00 79.56 77 ASP A C 1
ATOM 584 O O . ASP A 1 77 ? 14.728 -0.390 -13.419 1.00 79.56 77 ASP A O 1
ATOM 588 N N . ALA A 1 78 ? 15.404 1.066 -14.982 1.00 81.44 78 ALA A N 1
ATOM 589 C CA . ALA A 1 78 ? 16.742 1.255 -14.418 1.00 81.44 78 ALA A CA 1
ATOM 590 C C . ALA A 1 78 ? 16.708 1.746 -12.958 1.00 81.44 78 ALA A C 1
ATOM 592 O O . ALA A 1 78 ? 17.515 1.314 -12.128 1.00 81.44 78 ALA A O 1
ATOM 593 N N . PHE A 1 79 ? 15.749 2.613 -12.618 1.00 83.31 79 PHE A N 1
ATOM 594 C CA . PHE A 1 79 ? 15.570 3.086 -11.246 1.00 83.31 79 PHE A CA 1
ATOM 595 C C . PHE A 1 79 ? 15.049 1.972 -10.335 1.00 83.31 79 PHE A C 1
ATOM 597 O O . PHE A 1 79 ? 15.574 1.787 -9.237 1.00 83.31 79 PHE A O 1
ATOM 604 N N . ILE A 1 80 ? 14.076 1.188 -10.810 1.00 85.44 80 ILE A N 1
ATOM 605 C CA . ILE A 1 80 ? 13.531 0.040 -10.076 1.00 85.44 80 ILE A CA 1
ATOM 606 C C . ILE A 1 80 ? 14.642 -0.978 -9.798 1.00 85.44 80 ILE A C 1
ATOM 608 O O . ILE A 1 80 ? 14.845 -1.358 -8.646 1.00 85.44 80 ILE A O 1
ATOM 612 N N . ARG A 1 81 ? 15.418 -1.364 -10.821 1.00 83.06 81 ARG A N 1
ATOM 613 C CA . ARG A 1 81 ? 16.564 -2.277 -10.677 1.00 83.06 81 ARG A CA 1
ATOM 614 C C . ARG A 1 81 ? 17.572 -1.782 -9.649 1.00 83.06 81 ARG A C 1
ATOM 616 O O . ARG A 1 81 ? 17.986 -2.556 -8.795 1.00 83.06 81 ARG A O 1
ATOM 623 N N . THR A 1 82 ? 17.943 -0.504 -9.698 1.00 86.50 82 THR A N 1
ATOM 624 C CA . THR A 1 82 ? 18.919 0.072 -8.758 1.00 86.50 82 THR A CA 1
ATOM 625 C C . THR A 1 82 ? 18.420 -0.013 -7.315 1.00 86.50 82 THR A C 1
ATOM 627 O O . THR A 1 82 ? 19.146 -0.470 -6.434 1.00 86.50 82 THR A O 1
ATOM 630 N N . VAL A 1 83 ? 17.158 0.357 -7.073 1.00 87.94 83 VAL A N 1
ATOM 631 C CA . VAL A 1 83 ? 16.540 0.265 -5.741 1.00 87.94 83 VAL A CA 1
ATOM 632 C C . VAL A 1 83 ? 16.469 -1.191 -5.263 1.00 87.94 83 VAL A C 1
ATOM 634 O O . VAL A 1 83 ? 16.762 -1.462 -4.100 1.00 87.94 83 VAL A O 1
ATOM 637 N N . LEU A 1 84 ? 16.144 -2.136 -6.152 1.00 87.31 84 LEU A N 1
ATOM 638 C CA . LEU A 1 84 ? 16.122 -3.568 -5.837 1.00 87.31 84 LEU A CA 1
ATOM 639 C C . LEU A 1 84 ? 17.505 -4.108 -5.463 1.00 87.31 84 LEU A C 1
ATOM 641 O O . LEU A 1 84 ? 17.617 -4.838 -4.480 1.00 87.31 84 LEU A O 1
ATOM 645 N N . TYR A 1 85 ? 18.558 -3.736 -6.197 1.00 91.94 85 TYR A N 1
ATOM 646 C CA . TYR A 1 85 ? 19.925 -4.143 -5.864 1.00 91.94 85 TYR A CA 1
ATOM 647 C C . TYR A 1 85 ? 20.349 -3.620 -4.491 1.00 91.94 85 TYR A C 1
ATOM 649 O O . TYR A 1 85 ? 20.861 -4.389 -3.679 1.00 91.94 85 TYR A O 1
ATOM 657 N N . ILE A 1 86 ? 20.079 -2.345 -4.194 1.00 93.00 86 ILE A N 1
ATOM 658 C CA . ILE A 1 86 ? 20.372 -1.758 -2.878 1.00 93.00 86 ILE A CA 1
ATOM 659 C C . ILE A 1 86 ? 19.612 -2.509 -1.776 1.00 93.00 86 ILE A C 1
ATOM 661 O O . ILE A 1 86 ? 20.202 -2.883 -0.762 1.00 93.00 86 ILE A O 1
ATOM 665 N N . ALA A 1 87 ? 18.321 -2.784 -1.984 1.00 89.62 87 ALA A N 1
ATOM 666 C CA . ALA A 1 87 ? 17.500 -3.517 -1.025 1.00 89.62 87 ALA A CA 1
ATOM 667 C C . ALA A 1 87 ? 18.018 -4.944 -0.778 1.00 89.62 87 ALA A C 1
ATOM 669 O O . ALA A 1 87 ? 18.078 -5.378 0.373 1.00 89.62 87 ALA A O 1
ATOM 670 N N . LEU A 1 88 ? 18.437 -5.654 -1.831 1.00 91.75 88 LEU A N 1
ATOM 671 C CA . LEU A 1 88 ? 19.018 -6.996 -1.739 1.00 91.75 88 LEU A CA 1
ATOM 672 C C . LEU A 1 88 ? 20.329 -7.006 -0.953 1.00 91.75 88 LEU A C 1
ATOM 674 O O . LEU A 1 88 ? 20.507 -7.864 -0.090 1.00 91.75 88 LEU A O 1
ATOM 678 N N . VAL A 1 89 ? 21.228 -6.053 -1.209 1.00 94.38 89 VAL A N 1
ATOM 679 C CA . VAL A 1 89 ? 22.493 -5.938 -0.467 1.00 94.38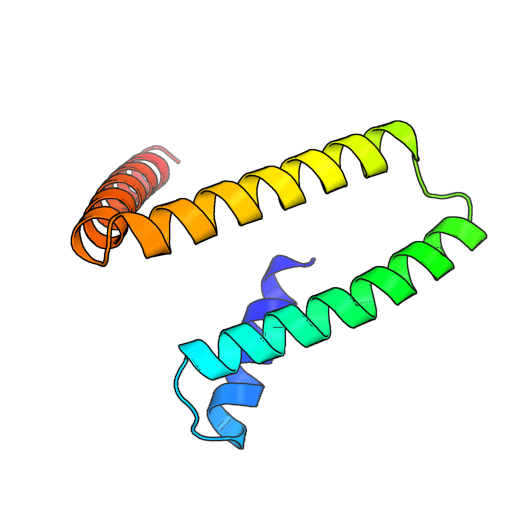 89 VAL A CA 1
ATOM 680 C C . VAL A 1 89 ? 22.215 -5.641 1.007 1.00 94.38 89 VAL A C 1
ATOM 682 O O . VAL A 1 89 ? 22.731 -6.340 1.876 1.00 94.38 89 VAL A O 1
ATOM 685 N N . CYS A 1 90 ? 21.330 -4.683 1.304 1.00 93.62 90 CYS A N 1
ATOM 686 C CA . CYS A 1 90 ? 20.918 -4.394 2.679 1.00 93.62 90 CYS A CA 1
ATOM 687 C C . CYS A 1 90 ? 20.311 -5.617 3.381 1.00 93.62 90 CYS A C 1
ATOM 689 O O . CYS A 1 90 ? 20.663 -5.894 4.526 1.00 93.62 90 CYS A O 1
ATOM 691 N N . MET A 1 91 ? 19.415 -6.356 2.716 1.00 90.00 91 MET A N 1
ATOM 692 C CA . MET 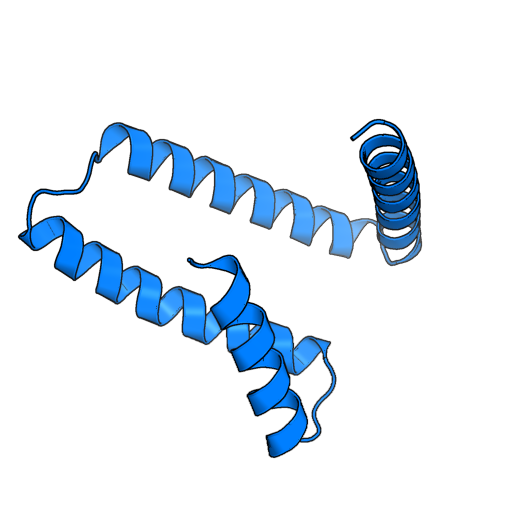A 1 91 ? 18.828 -7.576 3.278 1.00 90.00 91 MET A CA 1
ATOM 693 C C . MET A 1 91 ? 19.876 -8.664 3.511 1.00 90.00 91 MET A C 1
ATOM 695 O O . MET A 1 91 ? 19.842 -9.303 4.556 1.00 90.00 91 MET A O 1
ATOM 699 N N . SER A 1 92 ? 20.812 -8.847 2.580 1.00 91.62 92 SER A N 1
ATOM 700 C CA . SER A 1 92 ? 21.883 -9.844 2.696 1.00 91.62 92 SER A CA 1
ATOM 701 C C . SER A 1 92 ? 22.798 -9.544 3.883 1.00 91.62 92 SER A C 1
ATOM 703 O O . SER A 1 92 ? 23.110 -10.440 4.661 1.00 91.62 92 SER A O 1
ATOM 705 N N . ILE A 1 93 ? 23.167 -8.272 4.077 1.00 94.50 93 ILE A N 1
ATOM 706 C CA . ILE A 1 93 ? 23.944 -7.832 5.243 1.00 94.50 93 ILE A CA 1
ATOM 707 C C . ILE A 1 93 ? 23.139 -8.059 6.523 1.00 94.50 93 ILE A C 1
ATOM 709 O O . ILE A 1 93 ? 23.647 -8.654 7.467 1.00 94.50 93 ILE A O 1
ATOM 713 N N . LYS A 1 94 ? 21.869 -7.634 6.556 1.00 90.81 94 LYS A N 1
ATOM 714 C CA . LYS A 1 94 ? 21.011 -7.827 7.731 1.00 90.81 94 LYS A CA 1
ATOM 715 C C . LYS A 1 94 ? 20.885 -9.307 8.102 1.00 90.81 94 LYS A C 1
ATOM 717 O O . LYS A 1 94 ? 20.888 -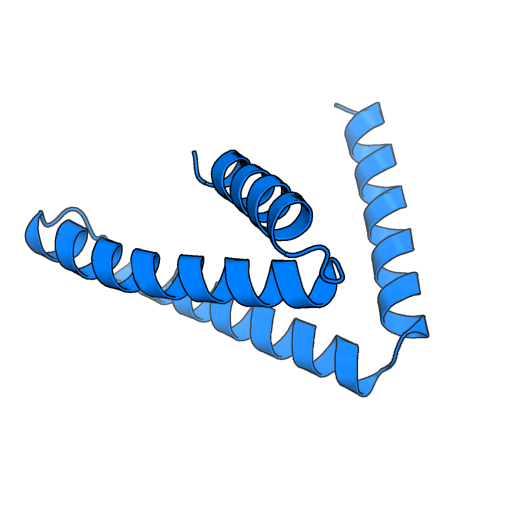9.611 9.283 1.00 90.81 94 LYS A O 1
ATOM 722 N N . LEU A 1 95 ? 20.774 -10.199 7.117 1.00 91.12 95 LEU A N 1
ATOM 723 C CA . LEU A 1 95 ? 20.677 -11.642 7.334 1.00 91.12 95 LEU A CA 1
ATOM 724 C C . LEU A 1 95 ? 21.977 -12.239 7.892 1.00 91.12 95 LEU A C 1
ATOM 726 O O . LEU A 1 95 ? 21.910 -13.149 8.698 1.00 91.12 95 LEU A O 1
ATOM 730 N N . LEU A 1 96 ? 23.144 -11.738 7.476 1.00 90.62 96 LEU A N 1
ATOM 731 C CA . LEU A 1 96 ? 24.442 -12.202 7.989 1.00 90.62 96 LEU A CA 1
ATOM 732 C C . LEU A 1 96 ? 24.730 -11.730 9.420 1.00 90.62 96 LEU A C 1
ATOM 734 O O . LEU A 1 96 ? 25.492 -12.377 10.131 1.00 90.62 96 LEU A O 1
ATOM 738 N N . PHE A 1 97 ? 24.155 -10.596 9.822 1.00 83.38 97 PHE A N 1
ATOM 739 C CA . PHE A 1 97 ? 24.274 -10.037 11.173 1.00 83.38 97 PHE A CA 1
ATOM 740 C C . PHE A 1 97 ? 23.090 -10.390 12.092 1.00 83.38 97 PHE A C 1
ATOM 742 O O . PHE A 1 97 ? 23.047 -9.906 13.225 1.00 83.38 97 PHE A O 1
ATOM 749 N N . MET A 1 98 ? 22.132 -11.186 11.609 1.00 66.94 98 MET A N 1
ATOM 750 C CA . MET A 1 98 ? 20.995 -11.713 12.374 1.00 66.94 98 MET A CA 1
ATOM 751 C C . MET A 1 98 ? 21.261 -13.158 12.778 1.00 66.94 98 MET A C 1
ATOM 7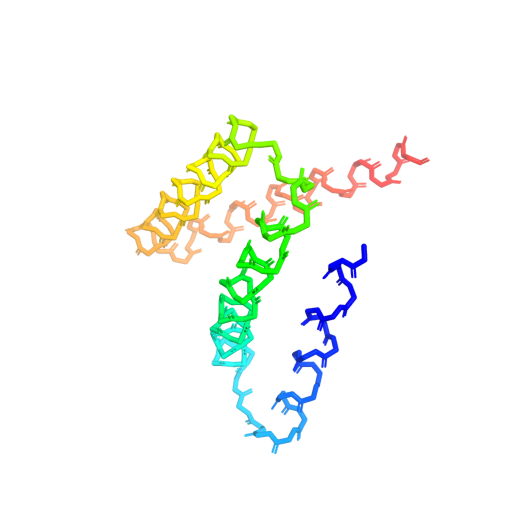53 O O . MET A 1 98 ? 20.921 -13.486 13.934 1.00 66.94 98 MET A O 1
#

Mean predicted aligned error: 8.68 Å